Protein AF-A0ABD5QI57-F1 (afdb_monomer_lite)

Sequence (81 aa):
MGDNEYSPERVAHELEAIVTDLRELEGHLPAPLTLTTTQRELATTAAVCRRLESPPRTTTSNSETDPRTRPDPGDEPPGFQ

Secondary structure (DSSP, 8-state):
--S-TT-HHHHHHHHHHHHHHHHHHHTTSPTT---HHHHHHHHHHHHHHHHHHS------------S--------PPPPP-

Foldseek 3Di:
DDDPPPQLQVLLVVLVVVLVVQVVVQVVDDPPDHCVVVSVVSNVSSVVSVCVVVPPPPPPPPPPPDDDDDDDPDDDDDDDD

Organism: NCBI:txid1849069

Radius of gyration: 29.21 Å; chains: 1; bounding box: 46×79×65 Å

Structure (mmCIF, N/CA/C/O backbone):
data_AF-A0ABD5QI57-F1
#
_entry.id   AF-A0ABD5QI57-F1
#
loop_
_atom_site.group_PDB
_atom_site.id
_atom_site.type_symbol
_atom_site.label_atom_id
_atom_site.label_alt_id
_atom_site.label_comp_id
_atom_site.label_asym_id
_atom_site.label_entity_id
_atom_site.label_seq_id
_atom_site.pdbx_PDB_ins_code
_atom_site.Cartn_x
_atom_site.Cartn_y
_atom_site.Cartn_z
_atom_site.occupancy
_atom_site.B_iso_or_equiv
_atom_site.auth_seq_id
_atom_site.auth_comp_id
_atom_site.auth_asym_id
_atom_site.auth_atom_id
_atom_site.pdbx_PDB_model_num
ATOM 1 N N . MET A 1 1 ? 14.617 -20.470 -17.886 1.00 50.97 1 MET A N 1
ATOM 2 C CA . MET A 1 1 ? 13.243 -20.401 -17.351 1.00 50.97 1 MET A CA 1
ATOM 3 C C . MET A 1 1 ? 13.385 -19.885 -15.934 1.00 50.97 1 MET A C 1
ATOM 5 O O . MET A 1 1 ? 13.701 -20.678 -15.062 1.00 50.97 1 MET A O 1
ATOM 9 N N . GLY A 1 2 ? 13.336 -18.568 -15.730 1.00 62.19 2 GLY A N 1
ATOM 10 C CA . GLY A 1 2 ? 13.556 -18.025 -14.389 1.00 62.19 2 GLY A CA 1
ATOM 11 C C . GLY A 1 2 ? 13.848 -16.534 -14.342 1.00 62.19 2 GLY A C 1
ATOM 12 O O . GLY A 1 2 ? 14.868 -16.166 -13.792 1.00 62.19 2 GLY A O 1
ATOM 13 N N . ASP A 1 3 ? 12.972 -15.694 -14.899 1.00 55.81 3 ASP A N 1
ATOM 14 C CA . ASP A 1 3 ? 13.115 -14.229 -14.789 1.00 55.81 3 ASP A CA 1
ATOM 15 C C . ASP A 1 3 ? 11.757 -13.502 -14.679 1.00 55.81 3 ASP A C 1
ATOM 17 O O . ASP A 1 3 ? 11.711 -12.282 -14.581 1.00 55.81 3 ASP A O 1
ATOM 21 N N . ASN A 1 4 ? 10.633 -14.234 -14.692 1.00 57.69 4 ASN A N 1
ATOM 22 C CA . ASN A 1 4 ? 9.285 -13.650 -14.780 1.00 57.69 4 ASN A CA 1
ATOM 23 C C . ASN A 1 4 ? 8.492 -13.706 -13.463 1.00 57.69 4 ASN A C 1
ATOM 25 O O . ASN A 1 4 ? 7.318 -13.351 -13.433 1.00 57.69 4 ASN A O 1
ATOM 29 N N . GLU A 1 5 ? 9.100 -14.189 -12.374 1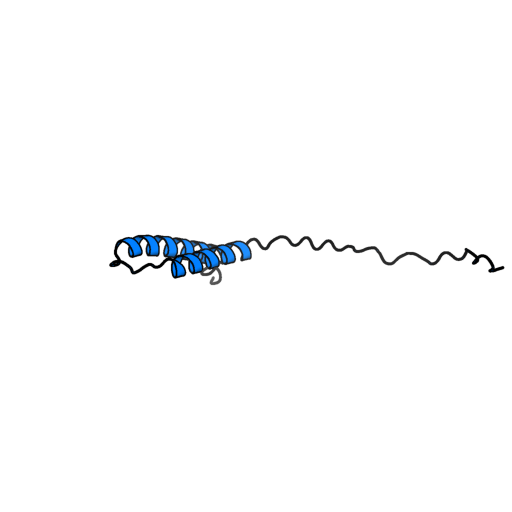.00 64.1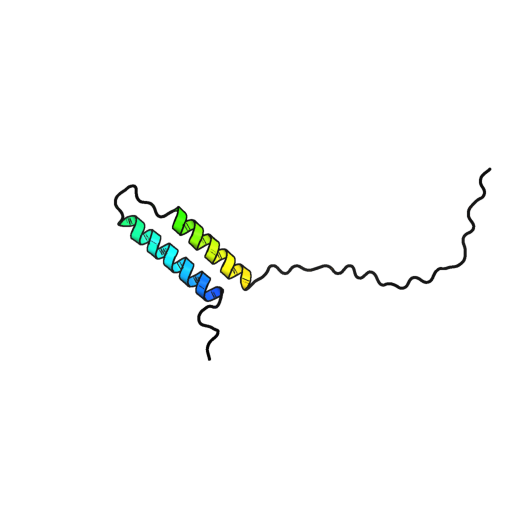9 5 GLU A N 1
ATOM 30 C CA . GLU A 1 5 ? 8.414 -14.303 -11.080 1.00 64.19 5 GLU A CA 1
ATOM 31 C C . GLU A 1 5 ? 8.250 -12.937 -10.391 1.00 64.19 5 GLU A C 1
ATOM 33 O O . GLU A 1 5 ? 7.327 -12.757 -9.605 1.00 64.19 5 GLU A O 1
ATOM 38 N N . TYR A 1 6 ? 9.061 -11.941 -10.756 1.00 73.69 6 TYR A N 1
ATOM 39 C CA . TYR A 1 6 ? 9.077 -10.622 -10.115 1.00 73.69 6 TYR A CA 1
ATOM 40 C C . TYR A 1 6 ? 8.978 -9.469 -11.122 1.00 73.69 6 TYR A C 1
ATOM 42 O O . TYR A 1 6 ? 9.663 -8.456 -10.971 1.00 73.69 6 TYR A O 1
ATOM 50 N N . SER A 1 7 ? 8.154 -9.605 -12.170 1.00 87.94 7 SER A N 1
ATOM 51 C CA . SER A 1 7 ? 7.893 -8.459 -13.049 1.00 87.94 7 SER A CA 1
ATOM 52 C C . SER A 1 7 ? 7.285 -7.303 -12.237 1.00 87.94 7 SER A C 1
ATOM 54 O O . SER A 1 7 ? 6.515 -7.554 -11.301 1.00 87.94 7 SER A O 1
ATOM 56 N N . PRO A 1 8 ? 7.601 -6.035 -12.558 1.00 88.31 8 PRO A N 1
ATOM 57 C CA . PRO A 1 8 ? 7.032 -4.907 -11.831 1.00 88.31 8 PRO A CA 1
ATOM 58 C C . PRO A 1 8 ? 5.496 -4.893 -11.890 1.00 88.31 8 PRO A C 1
ATOM 60 O O . PRO A 1 8 ? 4.875 -4.510 -10.900 1.00 88.31 8 PRO A O 1
ATOM 63 N N . GLU A 1 9 ? 4.878 -5.383 -12.974 1.00 88.56 9 GLU A N 1
ATOM 64 C CA . GLU A 1 9 ? 3.423 -5.582 -13.062 1.00 88.56 9 GLU A CA 1
ATOM 65 C C . GLU A 1 9 ? 2.909 -6.486 -11.945 1.00 88.56 9 GLU A C 1
ATOM 67 O O . GLU A 1 9 ? 1.962 -6.156 -11.227 1.00 88.56 9 GLU A O 1
ATOM 72 N N . ARG A 1 10 ? 3.557 -7.645 -11.795 1.00 89.69 10 ARG A N 1
ATOM 73 C CA . ARG A 1 10 ? 3.149 -8.675 -10.850 1.00 89.69 10 ARG A CA 1
ATOM 74 C C . ARG A 1 10 ? 3.331 -8.190 -9.422 1.00 89.69 10 ARG A C 1
ATOM 76 O O . ARG A 1 10 ? 2.424 -8.345 -8.612 1.00 89.69 10 ARG A O 1
ATOM 83 N N . VAL A 1 11 ? 4.452 -7.526 -9.144 1.00 91.12 11 VAL A N 1
ATOM 84 C CA . VAL A 1 11 ? 4.710 -6.898 -7.844 1.00 91.12 11 VAL A CA 1
ATOM 85 C C . VAL A 1 11 ? 3.663 -5.824 -7.539 1.00 91.12 11 VAL A C 1
ATOM 87 O O . VAL A 1 11 ? 3.141 -5.784 -6.429 1.00 91.12 11 VAL A O 1
ATOM 90 N N . ALA A 1 12 ? 3.293 -4.980 -8.508 1.00 91.88 12 ALA A N 1
ATOM 91 C CA . ALA A 1 12 ? 2.242 -3.983 -8.308 1.00 91.88 12 ALA A CA 1
ATOM 92 C C . ALA A 1 12 ? 0.892 -4.627 -7.969 1.00 91.88 12 ALA A C 1
ATOM 94 O O . ALA A 1 12 ? 0.199 -4.163 -7.064 1.00 91.88 12 ALA A O 1
ATOM 95 N N . HIS A 1 13 ? 0.537 -5.702 -8.671 1.00 92.94 13 HIS A N 1
ATOM 96 C CA . HIS A 1 13 ? -0.699 -6.432 -8.428 1.00 92.94 13 HIS A CA 1
ATOM 97 C C . HIS A 1 13 ? -0.726 -7.085 -7.038 1.00 92.94 13 HIS A C 1
ATOM 99 O O . HIS A 1 13 ? -1.714 -6.959 -6.317 1.00 92.94 13 HIS A O 1
ATOM 105 N N . GLU A 1 14 ? 0.369 -7.730 -6.630 1.00 94.88 14 GLU A N 1
ATOM 106 C CA . GLU A 1 14 ? 0.488 -8.334 -5.298 1.00 94.88 14 GLU A CA 1
ATOM 107 C C . GLU A 1 14 ? 0.400 -7.275 -4.187 1.00 94.88 14 GLU A C 1
ATOM 109 O O . GLU A 1 14 ? -0.295 -7.476 -3.193 1.00 94.88 14 GLU A O 1
ATOM 114 N N . LEU A 1 15 ? 1.020 -6.105 -4.372 1.00 94.75 15 LEU A N 1
ATOM 115 C CA . LEU A 1 15 ? 0.919 -4.995 -3.421 1.00 94.75 15 LEU A CA 1
ATOM 116 C C . LEU A 1 15 ? -0.514 -4.449 -3.301 1.00 94.75 15 LEU A C 1
ATOM 118 O O . LEU A 1 15 ? -0.955 -4.134 -2.197 1.00 94.75 15 LEU A O 1
ATOM 122 N N . GLU A 1 16 ? -1.261 -4.356 -4.404 1.00 93.69 16 GLU A N 1
ATOM 123 C CA . GLU A 1 16 ? -2.677 -3.954 -4.394 1.00 93.69 16 GLU A CA 1
ATOM 124 C C . GLU A 1 16 ? -3.571 -4.982 -3.679 1.00 93.69 16 GLU A C 1
ATOM 126 O O . GLU A 1 16 ? -4.483 -4.599 -2.937 1.00 93.69 16 GLU A O 1
ATOM 131 N N . ALA A 1 17 ? -3.286 -6.278 -3.849 1.00 95.00 17 ALA A N 1
ATOM 132 C CA . ALA A 1 17 ? -3.969 -7.346 -3.124 1.00 95.00 17 ALA A CA 1
ATOM 133 C C . ALA A 1 17 ? -3.715 -7.238 -1.611 1.00 95.00 17 ALA A C 1
ATOM 135 O O . ALA A 1 17 ? -4.666 -7.184 -0.836 1.00 95.00 17 ALA A O 1
ATOM 136 N N . ILE A 1 18 ? -2.457 -7.053 -1.193 1.00 94.25 18 ILE A N 1
ATOM 137 C CA . ILE A 1 18 ? -2.104 -6.869 0.224 1.00 94.25 18 ILE A CA 1
ATOM 138 C C . ILE A 1 18 ? -2.812 -5.643 0.816 1.00 94.25 18 ILE A C 1
ATOM 140 O O . ILE A 1 18 ? -3.315 -5.703 1.934 1.00 94.25 18 ILE A O 1
ATOM 144 N N . VAL A 1 19 ? -2.900 -4.522 0.089 1.00 93.44 19 VAL A N 1
ATOM 145 C CA . VAL A 1 19 ? -3.647 -3.337 0.561 1.00 93.44 19 VAL A CA 1
ATOM 146 C C . VAL A 1 19 ? -5.121 -3.662 0.816 1.00 93.44 19 VAL A C 1
ATOM 148 O O . VAL A 1 19 ? -5.704 -3.137 1.767 1.00 93.44 19 VAL A O 1
ATOM 151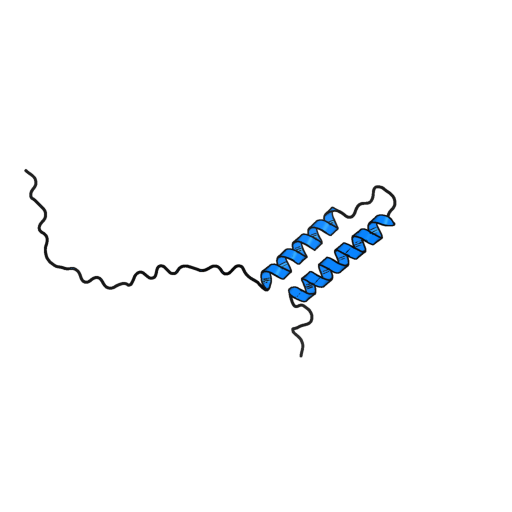 N N . THR A 1 20 ? -5.716 -4.518 -0.013 1.00 92.44 20 THR A N 1
ATOM 152 C CA . THR A 1 20 ? -7.103 -4.969 0.146 1.00 92.44 20 THR A CA 1
ATOM 153 C C . THR A 1 20 ? -7.251 -5.842 1.392 1.00 92.44 20 THR A C 1
ATOM 155 O O . THR A 1 20 ? -8.097 -5.544 2.235 1.00 92.44 20 THR A O 1
ATOM 158 N N . ASP A 1 21 ? -6.363 -6.818 1.578 1.00 93.19 21 ASP A N 1
ATOM 159 C CA . ASP A 1 21 ? -6.355 -7.701 2.751 1.00 93.19 21 ASP A CA 1
ATOM 160 C C . ASP A 1 21 ? -6.137 -6.918 4.055 1.00 93.19 21 ASP A C 1
ATOM 162 O O . ASP A 1 21 ? -6.785 -7.168 5.071 1.00 93.19 21 ASP A O 1
ATOM 166 N N . LEU A 1 22 ? -5.258 -5.909 4.037 1.00 90.44 22 LEU A N 1
ATOM 167 C CA . LEU A 1 22 ? -5.017 -5.050 5.197 1.00 90.44 22 LEU A CA 1
ATOM 168 C C . LEU A 1 22 ? -6.243 -4.216 5.576 1.00 90.44 22 LEU A C 1
ATOM 170 O O . LEU A 1 22 ? -6.421 -3.925 6.758 1.00 90.44 22 LEU A O 1
ATOM 174 N N . ARG A 1 23 ? -7.078 -3.814 4.609 1.00 88.25 23 ARG A N 1
ATOM 175 C CA . ARG A 1 23 ? -8.342 -3.116 4.895 1.00 88.25 23 ARG A CA 1
ATOM 176 C C . ARG A 1 23 ? -9.369 -4.039 5.532 1.00 88.25 23 ARG A C 1
ATOM 178 O O . ARG A 1 23 ? -10.088 -3.608 6.427 1.00 88.25 23 ARG A O 1
ATOM 185 N N . GLU A 1 24 ? -9.434 -5.288 5.083 1.00 90.38 24 GLU A N 1
ATOM 186 C CA . GLU A 1 24 ? -10.292 -6.299 5.701 1.00 90.38 24 GLU A CA 1
ATOM 187 C C . GLU A 1 24 ? -9.836 -6.581 7.138 1.00 90.38 24 GLU A C 1
ATOM 189 O O . GLU A 1 24 ? -10.634 -6.493 8.072 1.00 90.38 24 GLU A O 1
ATOM 194 N N . LEU A 1 25 ? -8.531 -6.795 7.337 1.00 88.94 25 LEU A N 1
ATOM 195 C CA . LEU A 1 25 ? -7.944 -7.016 8.657 1.00 88.94 25 LEU A CA 1
ATOM 196 C C . LEU A 1 25 ? -8.182 -5.837 9.608 1.00 88.94 25 LEU A C 1
ATOM 198 O O . LEU A 1 25 ? -8.476 -6.055 10.780 1.00 88.94 25 LEU A O 1
ATOM 202 N N . GLU A 1 26 ? -8.089 -4.599 9.120 1.00 88.81 26 GLU A N 1
ATOM 203 C CA . GLU A 1 26 ? -8.349 -3.389 9.910 1.00 88.81 26 GLU A CA 1
ATOM 204 C C . GLU A 1 26 ? -9.770 -3.370 10.500 1.00 88.81 26 GLU A C 1
ATOM 206 O O . GLU A 1 26 ? -9.952 -2.914 11.627 1.00 88.81 26 GLU A O 1
ATOM 211 N N . GLY A 1 27 ? -10.759 -3.956 9.814 1.00 86.31 27 GLY A N 1
ATOM 212 C CA . GLY A 1 27 ? -12.116 -4.139 10.343 1.00 86.31 27 GLY A CA 1
ATOM 213 C C . GLY A 1 27 ? -12.215 -5.117 11.523 1.00 86.31 27 GLY A C 1
ATOM 214 O O . GLY A 1 27 ? -13.207 -5.103 12.253 1.00 86.31 27 GLY A O 1
ATOM 215 N N . HIS A 1 28 ? -11.191 -5.945 11.734 1.00 90.00 28 HIS A N 1
ATOM 216 C CA . HIS A 1 28 ? -11.104 -6.926 12.818 1.00 90.00 28 HIS A CA 1
ATOM 217 C C . HIS A 1 28 ? -10.171 -6.499 13.958 1.00 90.00 28 HIS A C 1
ATOM 219 O O . HIS A 1 28 ? -10.119 -7.175 14.990 1.00 90.00 28 HIS A O 1
ATOM 225 N N . LEU A 1 29 ? -9.433 -5.397 13.802 1.00 84.69 29 LEU A N 1
ATOM 226 C CA . LEU A 1 29 ? -8.548 -4.892 14.844 1.00 84.69 29 LEU A CA 1
ATOM 227 C C . LEU A 1 29 ? -9.338 -4.140 15.927 1.00 84.69 29 LEU A C 1
ATOM 229 O O . LEU A 1 29 ? -10.309 -3.440 15.632 1.00 84.69 29 LEU A O 1
ATOM 233 N N . PRO A 1 30 ? -8.922 -4.232 17.203 1.00 81.44 30 PRO A N 1
ATOM 234 C CA . PRO A 1 30 ? -9.497 -3.396 18.243 1.00 81.44 30 PRO A CA 1
ATOM 235 C C . PRO A 1 30 ? -9.150 -1.926 17.976 1.00 81.44 30 PRO A C 1
ATOM 237 O O . PRO A 1 30 ? -7.995 -1.575 17.717 1.00 81.44 30 PRO A O 1
ATOM 240 N N . ALA A 1 31 ? -10.147 -1.046 18.079 1.00 79.50 31 ALA A N 1
ATOM 241 C CA . ALA A 1 31 ? -9.911 0.390 17.995 1.00 79.50 31 ALA A CA 1
ATOM 242 C C . ALA A 1 31 ? -8.894 0.828 19.077 1.00 79.50 31 ALA A C 1
ATOM 244 O O . ALA A 1 31 ? -9.005 0.370 20.219 1.00 79.50 31 ALA A O 1
ATOM 245 N N . PRO A 1 32 ? -7.920 1.712 18.767 1.00 71.44 32 PRO A N 1
ATOM 246 C CA . PRO A 1 32 ? -7.792 2.538 17.561 1.00 71.44 32 PRO A CA 1
ATOM 247 C C . PRO A 1 32 ? -6.711 2.050 16.573 1.00 71.44 32 PRO A C 1
ATOM 249 O O . PRO A 1 32 ? -6.103 2.873 15.888 1.00 71.44 32 PRO A O 1
ATOM 252 N N . LEU A 1 33 ? -6.395 0.751 16.531 1.00 78.62 33 LEU A N 1
ATOM 253 C CA . LEU A 1 33 ? -5.347 0.260 15.634 1.00 78.62 33 LEU A CA 1
ATOM 254 C C . LEU A 1 33 ? -5.774 0.453 14.176 1.00 78.62 33 LEU A C 1
ATOM 256 O O . LEU A 1 33 ? -6.732 -0.161 13.719 1.00 78.62 33 LEU A O 1
ATOM 260 N N . THR A 1 34 ? -5.049 1.318 13.467 1.00 82.75 34 THR A N 1
ATOM 261 C CA . THR A 1 34 ? -5.257 1.584 12.041 1.00 82.75 34 THR A CA 1
ATOM 262 C C . THR A 1 34 ? -3.990 1.260 11.265 1.00 82.75 34 THR A C 1
ATOM 264 O O . THR A 1 34 ? -2.878 1.472 11.751 1.00 82.75 34 THR A O 1
ATOM 267 N N . LEU A 1 35 ? -4.151 0.754 10.046 1.00 85.62 35 LEU A N 1
ATOM 268 C CA . LEU A 1 35 ? -3.053 0.367 9.150 1.00 85.62 35 LEU A CA 1
ATOM 269 C C . LEU A 1 35 ? -2.905 1.351 7.981 1.00 85.62 35 LEU A C 1
ATOM 271 O O . LEU A 1 35 ? -2.286 1.051 6.960 1.00 85.62 35 LEU A O 1
ATOM 275 N N . THR A 1 36 ? -3.464 2.552 8.136 1.00 87.44 36 THR A N 1
ATOM 276 C CA . THR A 1 36 ? -3.545 3.595 7.103 1.00 87.44 36 THR A CA 1
ATOM 277 C C . THR A 1 36 ? -2.189 3.992 6.513 1.00 87.44 36 THR A C 1
ATOM 279 O O . THR A 1 36 ? -2.088 4.191 5.300 1.00 87.44 36 THR A O 1
ATOM 282 N N . THR A 1 37 ? -1.136 4.084 7.331 1.00 90.12 37 THR A N 1
ATOM 283 C CA . THR A 1 37 ? 0.228 4.374 6.853 1.00 90.12 37 THR A CA 1
ATOM 284 C C . THR A 1 37 ? 0.752 3.245 5.970 1.00 90.12 37 THR A C 1
ATOM 286 O O . THR A 1 37 ? 1.162 3.500 4.840 1.00 90.12 37 THR A O 1
ATOM 289 N N . THR A 1 38 ? 0.653 1.997 6.430 1.00 90.69 38 THR A N 1
ATOM 290 C CA . THR A 1 38 ? 1.094 0.816 5.674 1.00 90.69 38 THR A CA 1
ATOM 291 C C . THR A 1 38 ? 0.337 0.684 4.353 1.00 90.69 38 THR A C 1
ATOM 293 O O . THR A 1 38 ? 0.952 0.503 3.305 1.00 90.69 38 THR A O 1
ATOM 296 N N . GLN A 1 39 ? -0.988 0.867 4.361 1.00 91.75 39 GLN A N 1
ATOM 297 C CA . GLN A 1 39 ? -1.801 0.858 3.139 1.00 91.75 39 GLN A CA 1
ATOM 298 C C . GLN A 1 39 ? -1.355 1.943 2.142 1.00 91.75 39 GLN A C 1
ATOM 300 O O . GLN A 1 39 ? -1.278 1.688 0.939 1.00 91.75 39 GLN A O 1
ATOM 305 N N . ARG A 1 40 ? -1.026 3.152 2.622 1.00 93.00 40 ARG A N 1
ATOM 306 C CA . ARG A 1 40 ? -0.537 4.255 1.777 1.00 93.00 40 ARG A CA 1
ATOM 307 C C . ARG A 1 40 ? 0.823 3.942 1.155 1.00 93.00 40 ARG A C 1
ATOM 309 O O . ARG A 1 40 ? 1.025 4.216 -0.028 1.00 93.00 40 ARG A O 1
ATOM 316 N N . GLU A 1 41 ? 1.752 3.405 1.936 1.00 95.06 41 GLU A N 1
ATOM 317 C CA . GLU A 1 41 ? 3.101 3.065 1.473 1.00 95.06 41 GLU A CA 1
ATOM 318 C C . GLU A 1 41 ? 3.078 1.949 0.424 1.00 95.06 41 GLU A C 1
ATOM 320 O O . GLU A 1 41 ? 3.718 2.070 -0.624 1.00 95.06 41 GLU A O 1
ATOM 325 N N . LEU A 1 42 ? 2.272 0.908 0.648 1.00 92.81 42 LEU A N 1
ATOM 326 C CA . LEU A 1 42 ? 2.091 -0.183 -0.311 1.00 92.81 42 LEU A CA 1
ATOM 327 C C . LEU A 1 42 ? 1.444 0.308 -1.611 1.00 92.81 42 LEU A C 1
ATOM 329 O O . LEU A 1 42 ? 1.957 0.021 -2.690 1.00 92.81 42 LEU A O 1
ATOM 333 N N . ALA A 1 43 ? 0.386 1.123 -1.528 1.00 91.75 43 ALA A N 1
ATOM 334 C CA . ALA A 1 43 ? -0.255 1.709 -2.709 1.00 91.75 43 ALA A CA 1
ATOM 335 C C . ALA A 1 43 ? 0.699 2.622 -3.502 1.00 91.75 43 ALA A C 1
ATOM 337 O O . ALA A 1 43 ? 0.700 2.623 -4.734 1.00 91.75 43 ALA A O 1
ATOM 338 N N . THR A 1 44 ? 1.547 3.381 -2.801 1.00 94.00 44 THR A N 1
ATOM 339 C CA . THR A 1 44 ? 2.571 4.226 -3.434 1.00 94.00 44 THR A CA 1
ATOM 340 C C . THR A 1 44 ? 3.608 3.369 -4.156 1.00 94.00 44 THR A C 1
ATOM 342 O O . THR A 1 44 ? 3.946 3.651 -5.305 1.00 94.00 44 THR A O 1
ATOM 345 N N . THR A 1 45 ? 4.072 2.294 -3.518 1.00 93.06 45 THR A N 1
ATOM 346 C CA . THR A 1 45 ? 5.030 1.352 -4.109 1.00 93.06 45 THR A CA 1
ATOM 347 C C . THR A 1 45 ? 4.439 0.653 -5.336 1.00 93.06 45 THR A C 1
ATOM 349 O O . THR A 1 45 ? 5.085 0.624 -6.381 1.00 93.06 45 THR A O 1
ATOM 352 N N . ALA A 1 46 ? 3.181 0.201 -5.275 1.00 91.00 46 ALA A N 1
ATOM 353 C CA . ALA A 1 46 ? 2.481 -0.390 -6.417 1.00 91.00 46 ALA A CA 1
ATOM 354 C C . ALA A 1 46 ? 2.406 0.579 -7.610 1.00 91.00 46 ALA A C 1
ATOM 356 O O . ALA A 1 46 ? 2.696 0.210 -8.751 1.00 91.00 46 ALA A O 1
ATOM 357 N N . ALA A 1 47 ? 2.096 1.853 -7.348 1.00 90.81 47 ALA A N 1
ATOM 358 C CA . ALA A 1 47 ? 2.065 2.885 -8.381 1.00 90.81 47 ALA A CA 1
ATOM 359 C C . ALA A 1 47 ? 3.447 3.133 -9.013 1.00 90.81 47 ALA A C 1
ATOM 361 O O . ALA A 1 47 ? 3.532 3.380 -10.217 1.00 90.81 47 ALA A O 1
ATOM 362 N N . VAL A 1 48 ? 4.530 3.060 -8.230 1.00 91.88 48 VAL A N 1
ATOM 363 C CA . VAL A 1 48 ? 5.905 3.144 -8.750 1.00 91.88 48 VAL A CA 1
ATOM 364 C C . VAL A 1 48 ? 6.219 1.938 -9.631 1.00 91.88 48 VAL A C 1
ATOM 366 O O . VAL A 1 48 ? 6.697 2.130 -10.747 1.00 91.88 48 VAL A O 1
ATOM 369 N N . CYS A 1 49 ? 5.891 0.723 -9.191 1.00 88.12 49 CYS A N 1
ATOM 370 C CA . CYS A 1 49 ? 6.101 -0.499 -9.966 1.00 88.12 49 CYS A CA 1
ATOM 371 C C . CYS A 1 49 ? 5.426 -0.432 -11.346 1.00 88.12 49 CYS A C 1
ATOM 373 O O . CYS A 1 49 ? 6.087 -0.668 -12.355 1.00 88.12 49 CYS A O 1
ATOM 375 N N . ARG A 1 50 ? 4.168 0.028 -11.424 1.00 87.25 50 ARG A N 1
ATOM 376 C CA . ARG A 1 50 ? 3.461 0.229 -12.708 1.00 87.25 50 ARG A CA 1
ATOM 377 C C . ARG A 1 50 ? 4.149 1.246 -13.629 1.00 87.25 50 ARG A C 1
ATOM 379 O O . ARG A 1 50 ? 4.137 1.101 -14.849 1.00 87.25 50 ARG A O 1
ATOM 386 N N . ARG A 1 51 ? 4.759 2.293 -13.064 1.00 85.31 51 ARG A N 1
ATOM 387 C CA . ARG A 1 51 ? 5.490 3.320 -13.834 1.00 85.31 51 ARG A CA 1
ATOM 388 C C . ARG A 1 51 ? 6.836 2.831 -14.362 1.00 85.31 51 ARG A C 1
ATOM 390 O O . ARG A 1 51 ? 7.332 3.412 -15.319 1.00 85.31 51 ARG A O 1
ATOM 397 N N . LEU A 1 52 ? 7.434 1.802 -13.763 1.00 82.75 52 LEU A N 1
ATOM 398 C CA . LEU A 1 52 ? 8.689 1.226 -14.255 1.00 82.75 52 LEU A CA 1
ATOM 399 C C . LEU A 1 52 ? 8.496 0.450 -15.565 1.00 82.75 52 LEU A C 1
ATOM 401 O O . LEU A 1 52 ? 9.417 0.399 -16.373 1.00 82.75 52 LEU A O 1
ATOM 405 N N . GLU A 1 53 ? 7.303 -0.094 -15.809 1.00 71.69 53 GLU A N 1
ATOM 406 C CA . GLU A 1 53 ? 6.975 -0.775 -17.074 1.00 71.69 53 GLU A CA 1
ATOM 407 C C . GLU A 1 53 ? 6.561 0.191 -18.177 1.00 71.69 53 GLU A C 1
ATOM 409 O O . GLU A 1 53 ? 6.792 -0.056 -19.357 1.00 71.69 53 GLU A O 1
ATOM 414 N N . SER A 1 54 ? 5.967 1.316 -17.788 1.00 63.25 54 SER A N 1
ATOM 415 C CA . SER A 1 54 ? 5.646 2.427 -18.678 1.00 63.25 54 SER A CA 1
ATOM 416 C C . SER A 1 54 ? 6.426 3.661 -18.239 1.00 63.25 54 SER A C 1
ATOM 418 O O . SER A 1 54 ? 5.821 4.596 -17.699 1.00 63.25 54 SER A O 1
ATOM 420 N N . PRO A 1 55 ? 7.764 3.682 -18.427 1.00 60.62 55 PRO A N 1
ATOM 421 C CA . PRO A 1 55 ? 8.531 4.872 -18.122 1.00 60.62 55 PRO A CA 1
ATOM 422 C C . PRO A 1 55 ? 7.924 6.028 -18.919 1.00 60.62 55 PRO A C 1
ATOM 424 O O . PRO A 1 55 ? 7.555 5.842 -20.088 1.00 60.62 55 PRO A O 1
ATOM 427 N N . PRO A 1 56 ? 7.770 7.220 -18.316 1.00 60.88 56 PRO A N 1
ATOM 428 C CA . PRO A 1 56 ? 7.332 8.377 -19.070 1.00 60.88 56 PRO A CA 1
ATOM 429 C C . PRO A 1 56 ? 8.261 8.498 -20.275 1.00 60.88 56 PRO A C 1
ATOM 431 O O . PRO A 1 56 ? 9.479 8.550 -20.109 1.00 60.88 56 PRO A O 1
ATOM 434 N N . ARG A 1 57 ? 7.697 8.481 -21.491 1.00 54.53 57 ARG A N 1
ATOM 435 C CA . ARG A 1 57 ? 8.447 8.798 -22.707 1.00 54.53 57 ARG A CA 1
ATOM 436 C C . ARG A 1 57 ? 8.973 10.218 -22.539 1.00 54.53 57 ARG A C 1
ATOM 438 O O . ARG A 1 57 ? 8.302 11.182 -22.890 1.00 54.53 57 ARG A O 1
ATOM 445 N N . THR A 1 58 ? 10.173 10.355 -21.993 1.00 54.66 58 THR A N 1
ATOM 446 C CA . THR A 1 58 ? 10.989 11.539 -22.179 1.00 54.66 58 THR A CA 1
ATOM 447 C C . THR A 1 58 ? 11.314 11.561 -23.661 1.00 54.66 58 THR A C 1
ATOM 449 O O . THR A 1 58 ? 12.246 10.907 -24.124 1.00 54.66 58 THR A O 1
ATOM 452 N N . THR A 1 59 ? 10.499 12.268 -24.437 1.00 52.12 59 THR A N 1
ATOM 453 C CA . THR A 1 59 ? 10.950 12.813 -25.708 1.00 52.12 59 THR A CA 1
ATOM 454 C C . THR A 1 59 ? 12.064 13.792 -25.367 1.00 52.12 59 THR A C 1
ATOM 456 O O . THR A 1 59 ? 11.816 14.973 -25.130 1.00 52.12 59 THR A O 1
ATOM 459 N N . THR A 1 60 ? 13.296 13.293 -25.276 1.00 48.19 60 THR A N 1
ATOM 460 C CA . THR A 1 60 ? 14.475 14.130 -25.450 1.00 48.19 60 THR A CA 1
ATOM 461 C C . THR A 1 60 ? 14.355 14.677 -26.863 1.00 48.19 60 THR A C 1
ATOM 463 O O . THR A 1 60 ? 14.609 13.977 -27.841 1.00 48.19 60 THR A O 1
ATOM 466 N N . SER A 1 61 ? 13.852 15.904 -26.978 1.00 43.97 61 SER A N 1
ATOM 467 C CA . SER A 1 61 ? 13.969 16.674 -28.202 1.00 43.97 61 SER A CA 1
ATOM 468 C C . SER A 1 61 ? 15.457 16.955 -28.357 1.00 43.97 61 SER A C 1
ATOM 470 O O . SER A 1 61 ? 15.980 17.900 -27.770 1.00 43.97 61 SER A O 1
ATOM 472 N N . ASN A 1 62 ? 16.160 16.079 -29.074 1.00 46.47 62 ASN A N 1
ATOM 473 C CA . ASN A 1 62 ? 17.470 16.404 -29.605 1.00 46.47 62 ASN A CA 1
ATOM 474 C C . ASN A 1 62 ? 17.246 17.552 -30.587 1.00 46.47 62 ASN A C 1
ATOM 476 O O . ASN A 1 62 ? 16.882 17.336 -31.741 1.00 46.47 62 ASN A O 1
ATOM 480 N N . SER A 1 63 ? 17.437 18.781 -30.119 1.00 51.53 63 SER A N 1
ATOM 481 C CA . SER A 1 63 ? 17.753 19.915 -30.980 1.00 51.53 63 SER A CA 1
ATOM 482 C C . SER A 1 63 ? 19.161 19.686 -31.534 1.00 51.53 63 SER A C 1
ATOM 484 O O . SER A 1 63 ? 20.124 20.332 -31.132 1.00 51.53 63 SER A O 1
ATOM 486 N N . GLU A 1 64 ? 19.294 18.689 -32.404 1.00 47.72 64 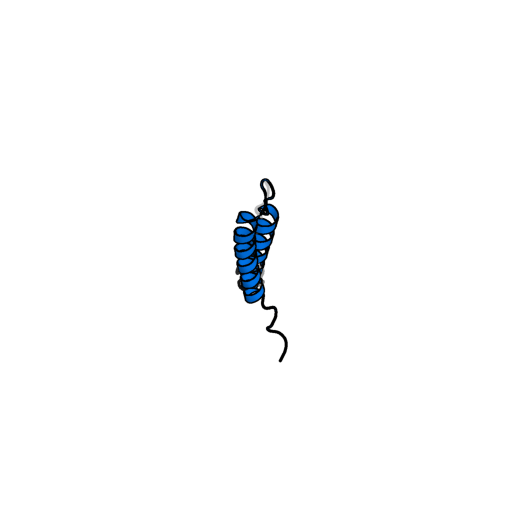GLU A N 1
ATOM 487 C CA . GLU A 1 64 ? 20.437 18.535 -33.288 1.00 47.72 64 GLU A CA 1
ATOM 488 C C . GLU A 1 64 ? 20.272 19.593 -34.383 1.00 47.72 64 GLU A C 1
ATOM 490 O O . GLU A 1 64 ? 19.696 19.346 -35.438 1.00 47.72 64 GLU A O 1
ATOM 495 N N . THR A 1 65 ? 20.708 20.821 -34.098 1.00 46.72 65 THR A N 1
ATOM 496 C CA . THR A 1 65 ? 20.948 21.807 -35.152 1.00 46.72 65 THR A CA 1
ATOM 497 C C . THR A 1 65 ? 22.366 21.582 -35.664 1.00 46.72 65 THR A C 1
ATOM 499 O O . THR A 1 65 ? 23.341 22.059 -35.089 1.00 46.72 65 THR A O 1
ATOM 502 N N . ASP A 1 66 ? 22.419 20.748 -36.698 1.00 43.34 66 ASP A N 1
ATOM 503 C CA . ASP A 1 66 ? 23.440 20.556 -37.731 1.00 43.34 66 ASP A CA 1
ATOM 504 C C . ASP A 1 66 ? 24.672 21.502 -37.700 1.00 43.34 66 ASP A C 1
ATOM 506 O O . ASP A 1 66 ? 24.534 22.723 -37.825 1.00 43.34 66 ASP A O 1
ATOM 510 N N . PRO A 1 67 ? 25.907 20.969 -37.608 1.00 51.31 67 PRO A N 1
ATOM 511 C CA . PRO A 1 67 ? 27.131 21.753 -37.689 1.00 51.31 67 PRO A CA 1
ATOM 512 C C . PRO A 1 67 ? 27.591 21.922 -39.146 1.00 51.31 67 PRO A C 1
ATOM 514 O O . PRO A 1 67 ? 28.641 21.401 -39.520 1.00 51.31 67 PRO A O 1
ATOM 517 N N . ARG A 1 68 ? 26.855 22.655 -39.992 1.00 53.22 68 ARG A N 1
ATOM 518 C CA . ARG A 1 68 ? 27.371 23.119 -41.297 1.00 53.22 68 ARG A CA 1
ATOM 519 C C . ARG A 1 68 ? 26.800 24.468 -41.723 1.00 53.22 68 ARG A C 1
ATOM 521 O O . ARG A 1 68 ? 25.996 24.548 -42.646 1.00 53.22 68 ARG A O 1
ATOM 528 N N . THR A 1 69 ? 27.368 25.545 -41.188 1.00 45.12 69 THR A N 1
ATOM 529 C CA . THR A 1 69 ? 27.335 26.836 -41.890 1.00 45.12 69 THR A CA 1
ATOM 530 C C . THR A 1 69 ? 28.759 27.336 -42.088 1.00 45.12 69 THR A C 1
ATOM 532 O O . THR A 1 69 ? 29.427 27.817 -41.179 1.00 45.12 69 THR A O 1
ATOM 535 N N . ARG A 1 70 ? 29.232 27.123 -43.315 1.00 51.75 70 AR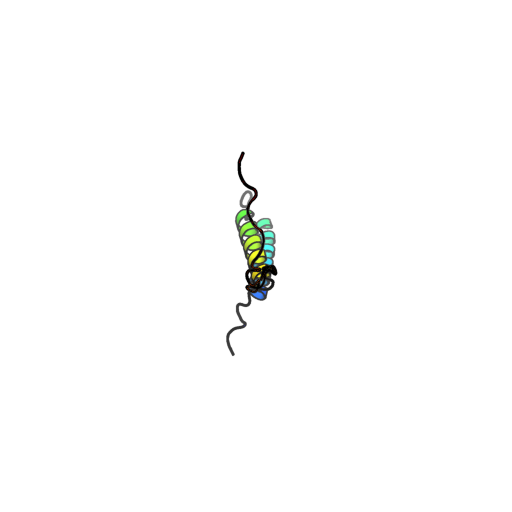G A N 1
ATOM 536 C CA . ARG A 1 70 ? 30.427 27.700 -43.938 1.00 51.75 70 ARG A CA 1
ATOM 537 C C . ARG A 1 70 ? 30.474 29.220 -43.669 1.00 51.75 70 ARG A C 1
ATOM 539 O O . ARG A 1 70 ? 29.438 29.855 -43.852 1.00 51.75 70 ARG A O 1
ATOM 546 N N . PRO A 1 71 ? 31.612 29.817 -43.269 1.00 47.03 71 PRO A N 1
ATOM 547 C CA . PRO A 1 71 ? 31.699 31.268 -43.145 1.00 47.03 71 PRO A CA 1
ATOM 548 C C . PRO A 1 71 ? 31.643 31.891 -44.546 1.00 47.03 71 PRO A C 1
ATOM 550 O O . PRO A 1 71 ? 32.487 31.600 -45.397 1.00 47.03 71 PRO A O 1
ATOM 553 N N . ASP A 1 72 ? 30.611 32.691 -44.793 1.00 48.12 72 ASP A N 1
ATOM 554 C CA . ASP A 1 72 ? 30.516 33.574 -45.953 1.00 48.12 72 ASP A CA 1
ATOM 555 C C . ASP A 1 72 ? 31.480 34.764 -45.748 1.00 48.12 72 ASP A C 1
ATOM 557 O O . ASP A 1 72 ? 31.488 35.344 -44.657 1.00 48.12 72 ASP A O 1
ATOM 561 N N . PRO A 1 73 ? 32.360 35.100 -46.711 1.00 52.56 73 PRO A N 1
ATOM 562 C CA . PRO A 1 73 ? 33.291 36.205 -46.574 1.00 52.56 73 PRO A CA 1
ATOM 563 C C . PRO A 1 73 ? 32.676 37.466 -47.184 1.00 52.56 73 PRO A C 1
ATOM 565 O O . PRO A 1 73 ? 32.781 37.688 -48.388 1.00 52.56 73 PRO A O 1
ATOM 568 N N . GLY A 1 74 ? 32.088 38.322 -46.355 1.00 52.75 74 GLY A N 1
ATOM 569 C CA . GLY A 1 74 ? 31.712 39.660 -46.801 1.00 52.75 74 GLY A CA 1
ATOM 570 C C . GLY A 1 74 ? 30.605 40.292 -45.983 1.00 52.75 74 GLY A C 1
ATOM 571 O O . GLY A 1 74 ? 29.446 40.171 -46.348 1.00 52.75 74 GLY A O 1
ATOM 572 N N . ASP A 1 75 ? 30.977 41.014 -44.929 1.00 53.16 75 ASP A N 1
ATOM 573 C CA . ASP A 1 75 ? 30.375 42.323 -44.666 1.00 53.16 75 ASP A CA 1
ATOM 574 C C . ASP A 1 75 ? 31.324 43.134 -43.766 1.00 53.16 75 ASP A C 1
ATOM 576 O O . ASP A 1 75 ? 31.733 42.706 -42.686 1.00 53.16 75 ASP A O 1
ATOM 580 N N . GLU A 1 76 ? 31.772 44.262 -44.298 1.00 62.03 76 GLU A N 1
ATOM 581 C CA . GLU A 1 76 ? 32.678 45.245 -43.703 1.00 62.03 76 GLU A CA 1
ATOM 582 C C . GLU A 1 76 ? 32.024 45.931 -42.481 1.00 62.03 76 GLU A C 1
ATOM 584 O O . GLU A 1 76 ? 30.839 46.256 -42.537 1.00 62.03 76 GLU A O 1
ATOM 589 N N . PRO A 1 77 ? 32.735 46.199 -41.366 1.00 64.25 77 PRO A N 1
ATOM 590 C CA . PRO A 1 77 ? 32.147 46.957 -40.264 1.00 64.25 77 PRO A CA 1
ATOM 591 C C . PRO A 1 77 ? 32.053 48.452 -40.629 1.00 64.25 77 PRO A C 1
ATOM 593 O O . PRO A 1 77 ? 33.043 49.016 -41.106 1.00 64.25 77 PRO A O 1
ATOM 596 N N . PRO A 1 78 ? 30.928 49.148 -40.365 1.00 56.78 78 PRO A N 1
ATOM 597 C CA . PRO A 1 78 ? 30.850 50.578 -40.621 1.00 56.78 78 PRO A CA 1
ATOM 598 C C . PRO A 1 78 ? 31.775 51.334 -39.660 1.00 56.78 78 PRO A C 1
ATOM 600 O O . PRO A 1 78 ? 31.801 51.083 -38.453 1.00 56.78 78 PRO A O 1
ATOM 603 N N . GLY A 1 79 ? 32.556 52.256 -40.226 1.00 50.16 79 GLY A N 1
ATOM 604 C CA . GLY A 1 79 ? 33.486 53.112 -39.502 1.00 50.16 79 GLY A CA 1
ATOM 605 C C . GLY A 1 79 ? 32.804 53.952 -38.422 1.00 50.16 79 GLY A C 1
ATOM 606 O O . GLY A 1 79 ? 31.719 54.497 -38.618 1.00 50.16 79 GLY A O 1
ATOM 607 N N . PHE A 1 80 ? 33.480 54.076 -37.283 1.00 54.19 80 PHE A N 1
ATOM 608 C CA . PHE A 1 80 ? 33.141 55.039 -36.243 1.00 54.19 80 PHE A CA 1
ATOM 609 C C . PHE A 1 80 ? 33.606 56.434 -36.696 1.00 54.19 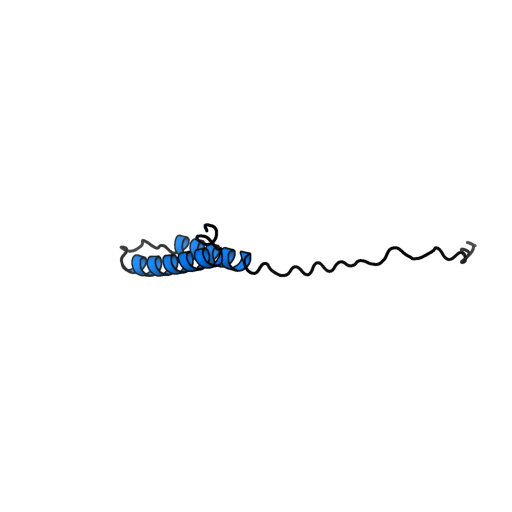80 PHE A C 1
ATOM 611 O O . PHE A 1 80 ? 34.794 56.615 -36.974 1.00 54.19 80 PHE A O 1
ATOM 618 N N . GLN A 1 81 ? 32.678 57.393 -36.788 1.00 52.47 81 GLN A N 1
ATOM 619 C CA . GLN A 1 81 ? 32.992 58.826 -36.694 1.00 52.47 81 GLN A CA 1
ATOM 620 C C . GLN A 1 81 ? 32.957 59.257 -35.231 1.00 52.47 81 GLN A C 1
ATOM 622 O O . GLN A 1 81 ? 32.063 58.763 -34.505 1.00 52.47 81 GLN A O 1
#

pLDDT: mean 74.21, std 18.27, range [43.34, 95.06]